Protein AF-A0A072PSB8-F1 (afdb_monomer_lite)

Radius of gyration: 16.59 Å; chains: 1; bounding box: 54×36×39 Å

Organism: NCBI:txid1182545

Secondary structure (DSSP, 8-state):
--EEEE---BTTB----SSS-GGGSEEEPPHHHHHT-HHHHHHHHHHHHHHHHTT-SS-EEEEEEESSSSTTPPEEEEEEESS-----S-STT-TT---HHHHHHHTTT--HHHHHHHHHHT---HHHHHH------------EEEEEE--------

pLDDT: mean 78.02, std 17.97, range [32.09, 93.81]

Sequence (157 aa):
MPIVVRFNHEDRITPYNGVVAVTANSRLLSSEEISKEPNYAWISEQCEGIARLLQVTAPIRVDVRRFKDSSGSRFAAFDINMKPNMTGPGRPDRQNQASLTAMAATGLGWDYPILLTKILDSAKTLKEQRDKRVVRWTNRASIVFCWNQARHKAEQG

Foldseek 3Di:
DKEKEFEDDDPLHNDDPVPDAPLVGMAIDDPVNCVVAVLSVVVVVVLQVVCLVVVQLAEKEFEWEFPDQDGNGHIDGDDIGSPFDLQADDDPPRHRNGGLQQRSVVVVVDHSVRSVVVRVVSDDDPVVVVPDDVDPGDDDDYDYYYYYYHYDDPPDD

Structure (mmCIF, N/CA/C/O backbone):
data_AF-A0A072PSB8-F1
#
_entry.id   AF-A0A072PSB8-F1
#
loop_
_atom_site.group_PDB
_atom_site.id
_atom_site.type_symbol
_atom_site.label_atom_id
_atom_site.label_alt_id
_atom_site.label_comp_id
_atom_site.label_asym_id
_atom_site.label_entity_id
_atom_site.label_seq_id
_atom_site.pdbx_PDB_ins_code
_atom_site.Cartn_x
_atom_site.Cartn_y
_atom_site.Cartn_z
_atom_site.occupancy
_atom_site.B_iso_or_equiv
_atom_site.auth_seq_id
_atom_site.auth_comp_id
_atom_site.auth_asym_id
_atom_site.auth_atom_id
_atom_site.pdbx_PDB_model_num
ATOM 1 N N . MET A 1 1 ? 2.205 -3.215 8.391 1.00 78.69 1 MET A N 1
ATOM 2 C CA . MET A 1 1 ? 1.850 -2.773 7.021 1.00 78.69 1 MET A CA 1
ATOM 3 C C . MET A 1 1 ? 3.086 -2.379 6.228 1.00 78.69 1 MET A C 1
ATOM 5 O O . MET A 1 1 ? 3.949 -1.741 6.818 1.00 78.69 1 MET A O 1
ATOM 9 N N . PRO A 1 2 ? 3.183 -2.701 4.924 1.00 87.25 2 PRO A N 1
ATOM 10 C CA . PRO A 1 2 ? 4.244 -2.176 4.067 1.00 87.25 2 PRO A CA 1
ATOM 11 C C . PRO A 1 2 ? 4.114 -0.659 3.907 1.00 87.25 2 PRO A C 1
ATOM 13 O O . PRO A 1 2 ? 3.002 -0.152 3.717 1.00 87.25 2 PRO A O 1
ATOM 16 N N . ILE A 1 3 ? 5.247 0.043 3.955 1.00 89.19 3 ILE A N 1
ATOM 17 C CA . ILE A 1 3 ? 5.331 1.478 3.681 1.00 89.19 3 ILE A CA 1
ATOM 18 C C . ILE A 1 3 ? 6.149 1.686 2.421 1.00 89.19 3 ILE A C 1
ATOM 20 O O . ILE A 1 3 ? 7.266 1.188 2.308 1.00 89.19 3 ILE A O 1
ATOM 24 N N . VAL A 1 4 ? 5.618 2.482 1.505 1.00 90.44 4 VAL A N 1
ATOM 25 C CA . VAL A 1 4 ? 6.377 2.958 0.352 1.00 90.44 4 VAL A CA 1
ATOM 26 C C . VAL A 1 4 ? 6.595 4.458 0.501 1.00 90.44 4 VAL A C 1
ATOM 28 O O . VAL A 1 4 ? 5.685 5.195 0.890 1.00 90.44 4 VAL A O 1
ATOM 31 N N . VAL A 1 5 ? 7.826 4.890 0.236 1.00 88.94 5 VAL A N 1
ATOM 32 C CA . VAL A 1 5 ? 8.251 6.283 0.326 1.00 88.94 5 VAL A CA 1
ATOM 33 C C . VAL A 1 5 ? 8.402 6.895 -1.060 1.00 88.94 5 VAL A C 1
ATOM 35 O O . VAL A 1 5 ? 8.932 6.246 -1.964 1.00 88.94 5 VAL A O 1
ATOM 38 N N . ARG A 1 6 ? 7.971 8.152 -1.221 1.00 85.25 6 ARG A N 1
ATOM 39 C CA . ARG A 1 6 ? 8.327 8.980 -2.391 1.00 85.25 6 ARG A CA 1
ATOM 40 C C . ARG A 1 6 ? 9.535 9.830 -2.137 1.00 85.25 6 ARG A C 1
ATOM 42 O O . ARG A 1 6 ? 9.747 10.285 -1.022 1.00 85.25 6 ARG A O 1
ATOM 49 N N . PHE A 1 7 ? 10.254 10.096 -3.210 1.00 79.31 7 PHE A N 1
ATOM 50 C CA . PHE A 1 7 ? 11.363 11.030 -3.244 1.00 79.31 7 PHE A CA 1
ATOM 51 C C . PHE A 1 7 ? 11.321 11.831 -4.554 1.00 79.31 7 PHE A C 1
ATOM 53 O O . PHE A 1 7 ? 10.438 11.616 -5.385 1.00 79.31 7 PHE A O 1
ATOM 60 N N . ASN A 1 8 ? 12.239 12.787 -4.723 1.00 73.44 8 ASN A N 1
ATOM 61 C CA . ASN A 1 8 ? 12.315 13.671 -5.897 1.00 73.44 8 ASN A CA 1
ATOM 62 C C . ASN A 1 8 ? 11.036 14.501 -6.126 1.00 73.44 8 ASN A C 1
ATOM 64 O O . ASN A 1 8 ? 10.457 14.519 -7.209 1.00 73.44 8 ASN A O 1
ATOM 68 N N . HIS A 1 9 ? 10.574 15.174 -5.071 1.00 66.38 9 HIS A N 1
ATOM 69 C CA . HIS A 1 9 ? 9.483 16.142 -5.164 1.00 66.38 9 HIS A CA 1
ATOM 70 C C . HIS A 1 9 ? 9.995 17.490 -5.684 1.00 66.38 9 HIS A C 1
ATOM 72 O O . HIS A 1 9 ? 10.994 17.997 -5.175 1.00 66.38 9 HIS A O 1
ATOM 78 N N . GLU A 1 10 ? 9.248 18.109 -6.593 1.00 64.69 10 GLU A N 1
ATOM 79 C CA . GLU A 1 10 ? 9.469 19.481 -7.062 1.00 64.69 10 GLU A CA 1
ATOM 80 C C . GLU A 1 10 ? 8.443 20.390 -6.377 1.00 64.69 10 GLU A C 1
ATOM 82 O O . GLU A 1 10 ? 7.250 20.093 -6.356 1.00 64.69 10 GLU A O 1
ATOM 87 N N . ASP A 1 11 ? 8.904 21.440 -5.694 1.00 64.12 11 ASP A N 1
ATOM 88 C CA . ASP A 1 11 ? 8.048 22.377 -4.948 1.00 64.12 11 ASP A CA 1
ATOM 89 C C . ASP A 1 11 ? 7.039 21.730 -3.986 1.00 64.12 11 ASP A C 1
ATOM 91 O O . ASP A 1 11 ? 5.951 22.249 -3.737 1.00 64.12 11 ASP A O 1
ATOM 95 N N . ARG A 1 12 ? 7.429 20.608 -3.358 1.00 57.50 12 ARG A N 1
ATOM 96 C CA . ARG A 1 12 ? 6.598 19.808 -2.427 1.00 57.50 12 ARG A CA 1
ATOM 97 C C . ARG A 1 12 ? 5.457 19.039 -3.098 1.00 57.50 12 ARG A C 1
ATOM 99 O O . ARG A 1 12 ? 4.670 18.416 -2.375 1.00 57.50 12 ARG A O 1
ATOM 106 N N . ILE A 1 13 ? 5.406 19.043 -4.426 1.00 60.47 13 ILE A N 1
ATOM 107 C CA . ILE A 1 13 ? 4.481 18.290 -5.266 1.00 60.47 13 ILE A CA 1
ATOM 108 C C . ILE A 1 13 ? 5.274 17.144 -5.894 1.00 60.47 13 ILE A C 1
ATOM 110 O O . ILE A 1 13 ? 6.446 17.282 -6.231 1.00 60.47 13 ILE A O 1
ATOM 114 N N . THR A 1 14 ? 4.670 15.959 -6.002 1.00 58.59 14 THR A N 1
ATOM 115 C CA . THR A 1 14 ? 5.309 14.935 -6.838 1.00 58.59 14 THR A CA 1
ATOM 116 C C . THR A 1 14 ? 4.890 15.195 -8.274 1.00 58.59 14 THR A C 1
ATOM 118 O O . THR A 1 14 ? 3.680 15.149 -8.513 1.00 58.59 14 THR A O 1
ATOM 121 N N . PRO A 1 15 ? 5.814 15.452 -9.214 1.00 54.28 15 PRO A N 1
ATOM 122 C CA . PRO A 1 15 ? 5.436 15.651 -10.603 1.00 54.28 15 PRO A CA 1
ATOM 123 C C . PRO A 1 15 ? 4.701 14.399 -11.100 1.00 54.28 15 PRO A C 1
ATOM 125 O O . PRO A 1 15 ? 5.239 13.290 -11.109 1.00 54.28 15 PRO A O 1
ATOM 128 N N . TYR A 1 16 ? 3.422 14.561 -11.438 1.00 51.31 16 TYR A N 1
ATOM 129 C CA . TYR A 1 16 ? 2.627 13.547 -12.120 1.00 51.31 16 TYR A CA 1
ATOM 130 C C . TYR A 1 16 ? 2.461 14.011 -13.559 1.00 51.31 16 TYR A C 1
ATOM 132 O O . TYR A 1 16 ? 1.551 14.770 -13.868 1.00 51.31 16 TYR A O 1
ATOM 140 N N . ASN A 1 17 ? 3.376 13.598 -14.432 1.00 55.44 17 ASN A N 1
ATOM 141 C CA . ASN A 1 17 ? 3.285 13.900 -15.860 1.00 55.44 17 ASN A CA 1
ATOM 142 C C . ASN A 1 17 ? 2.868 12.681 -16.698 1.00 55.44 17 ASN A C 1
ATOM 144 O O . ASN A 1 17 ? 2.785 12.787 -17.912 1.00 55.44 17 ASN A O 1
ATOM 148 N N . GLY A 1 18 ? 2.613 11.519 -16.079 1.00 54.19 18 GLY A N 1
ATOM 149 C CA . GLY A 1 18 ? 2.285 10.274 -16.790 1.00 54.19 18 GLY A CA 1
ATOM 150 C C . GLY A 1 18 ? 3.434 9.696 -17.633 1.00 54.19 18 GLY A C 1
ATOM 151 O O . GLY A 1 18 ? 3.287 8.606 -18.176 1.00 54.19 18 GLY A O 1
ATOM 152 N N . VAL A 1 19 ? 4.572 10.396 -17.711 1.00 56.47 19 VAL A N 1
ATOM 153 C CA . VAL A 1 19 ? 5.757 10.025 -18.497 1.00 56.47 19 VAL A CA 1
ATOM 154 C C . VAL A 1 19 ? 6.789 9.318 -17.619 1.00 56.47 19 VAL A C 1
ATOM 156 O O . VAL A 1 19 ? 7.395 8.335 -18.039 1.00 56.47 19 VAL A O 1
ATOM 159 N N . VAL A 1 20 ? 6.969 9.773 -16.376 1.00 62.59 20 VAL A N 1
ATOM 160 C CA . VAL A 1 20 ? 7.920 9.162 -15.440 1.00 62.59 20 VAL A CA 1
ATOM 161 C C . VAL A 1 20 ? 7.260 7.993 -14.713 1.00 62.59 20 VAL A C 1
ATOM 163 O O . VAL A 1 20 ? 6.250 8.157 -14.023 1.00 62.59 20 VAL A O 1
ATOM 166 N N . ALA A 1 21 ? 7.850 6.803 -14.855 1.00 70.12 21 ALA A N 1
ATOM 167 C CA . ALA A 1 21 ? 7.402 5.606 -14.158 1.00 70.12 21 ALA A CA 1
ATOM 168 C C . ALA A 1 21 ? 7.398 5.842 -12.644 1.00 70.12 21 ALA A C 1
ATOM 170 O O . ALA A 1 21 ? 8.346 6.384 -12.078 1.00 70.12 21 ALA A O 1
ATOM 171 N N . VAL A 1 22 ? 6.340 5.401 -11.967 1.00 74.00 22 VAL A N 1
ATOM 172 C CA . VAL A 1 22 ? 6.198 5.639 -10.526 1.00 74.00 22 VAL A CA 1
ATOM 173 C C . VAL A 1 22 ? 7.308 4.948 -9.720 1.00 74.00 22 VAL A C 1
ATOM 175 O O . VAL A 1 22 ? 7.714 5.419 -8.660 1.00 74.00 22 VAL A O 1
ATOM 178 N N . THR A 1 23 ? 7.863 3.873 -10.271 1.00 75.81 23 THR A N 1
ATOM 179 C CA . THR A 1 23 ? 9.041 3.169 -9.760 1.00 75.81 23 THR A CA 1
ATOM 180 C C . THR A 1 23 ? 10.312 4.019 -9.734 1.00 75.81 23 THR A C 1
ATOM 182 O O . THR A 1 23 ? 11.200 3.732 -8.942 1.00 75.81 23 THR A O 1
ATOM 185 N N . ALA A 1 24 ? 10.401 5.087 -10.531 1.00 81.56 24 ALA A N 1
ATOM 186 C CA . ALA A 1 24 ? 11.572 5.963 -10.576 1.00 81.56 24 ALA A CA 1
ATOM 187 C C . ALA A 1 24 ? 11.624 6.982 -9.424 1.00 81.56 24 ALA A C 1
ATOM 189 O O . ALA A 1 24 ? 12.674 7.567 -9.169 1.00 81.56 24 ALA A O 1
ATOM 190 N N . ASN A 1 25 ? 10.507 7.218 -8.728 1.00 81.94 25 ASN A N 1
ATOM 191 C CA . ASN A 1 25 ? 10.424 8.183 -7.623 1.00 81.94 25 ASN A CA 1
ATOM 192 C C . ASN A 1 25 ? 9.797 7.603 -6.355 1.00 81.94 25 ASN A C 1
ATOM 194 O O . ASN A 1 25 ? 9.281 8.341 -5.511 1.00 81.94 25 ASN A O 1
ATOM 198 N N . SER A 1 26 ? 9.798 6.276 -6.252 1.00 86.88 26 SER A N 1
ATOM 199 C CA . SER A 1 26 ? 9.180 5.555 -5.153 1.00 86.88 26 SER A CA 1
ATOM 200 C C . SER A 1 26 ? 9.960 4.293 -4.820 1.00 86.88 26 SER A C 1
ATOM 202 O O . SER A 1 26 ? 10.461 3.621 -5.718 1.00 86.88 26 SER A O 1
ATOM 204 N N . ARG A 1 27 ? 10.033 3.943 -3.535 1.00 89.81 27 ARG A N 1
ATOM 205 C CA . ARG A 1 27 ? 10.608 2.667 -3.091 1.00 89.81 27 ARG A CA 1
ATOM 206 C C . ARG A 1 27 ? 9.932 2.153 -1.832 1.00 89.81 27 ARG A C 1
ATOM 208 O O . ARG A 1 27 ? 9.507 2.937 -0.983 1.00 89.81 27 ARG A O 1
ATOM 215 N N . LEU A 1 28 ? 9.862 0.836 -1.699 1.00 90.94 28 LEU A N 1
ATOM 216 C CA . LEU A 1 28 ? 9.469 0.194 -0.452 1.00 90.94 28 LEU A CA 1
ATOM 217 C C . LEU A 1 28 ? 10.518 0.499 0.634 1.00 90.94 28 LEU A C 1
ATOM 219 O O . LEU A 1 28 ? 11.720 0.462 0.359 1.00 90.94 28 LEU A O 1
ATOM 223 N N . LEU A 1 29 ? 10.069 0.812 1.851 1.00 90.06 29 LEU A N 1
ATOM 224 C CA . LEU A 1 29 ? 10.949 0.875 3.018 1.00 90.06 29 LEU A CA 1
ATOM 225 C C . LEU A 1 29 ? 11.309 -0.537 3.482 1.00 90.06 29 LEU A C 1
ATOM 227 O O . LEU A 1 29 ? 10.436 -1.400 3.587 1.00 90.06 29 LEU A O 1
ATOM 231 N N . SER A 1 30 ? 12.583 -0.759 3.798 1.00 90.44 30 SER A N 1
ATOM 232 C CA . SER A 1 30 ? 13.029 -2.026 4.374 1.00 90.44 30 SER A CA 1
ATOM 233 C C . SER A 1 30 ? 12.591 -2.164 5.837 1.00 90.44 30 SER A C 1
ATOM 235 O O . SER A 1 30 ? 12.344 -1.175 6.533 1.00 90.44 30 SER A O 1
ATOM 237 N N . SER A 1 31 ? 12.540 -3.399 6.340 1.00 88.81 31 SER A N 1
ATOM 238 C CA . SER A 1 31 ? 12.245 -3.665 7.755 1.00 88.81 31 SER A CA 1
ATOM 239 C C . SER A 1 31 ? 13.232 -2.972 8.701 1.00 88.81 31 SER A C 1
ATOM 241 O O . SER A 1 31 ? 12.832 -2.517 9.768 1.00 88.81 31 SER A O 1
ATOM 243 N N . GLU A 1 32 ? 14.498 -2.842 8.294 1.00 90.88 32 GLU A N 1
ATOM 244 C CA . GLU A 1 32 ? 15.536 -2.151 9.065 1.00 90.88 32 GLU A CA 1
ATOM 245 C C . GLU A 1 32 ? 15.293 -0.632 9.129 1.00 90.88 32 GLU A C 1
ATOM 247 O O . GLU A 1 32 ? 15.477 -0.003 10.171 1.00 90.88 32 GLU A O 1
ATOM 252 N N . GLU A 1 33 ? 14.842 -0.021 8.030 1.00 89.31 33 GLU A N 1
ATOM 253 C CA . GLU A 1 33 ? 14.469 1.399 8.017 1.00 89.31 33 GLU A CA 1
ATOM 254 C C . GLU A 1 33 ? 13.236 1.664 8.882 1.00 89.31 33 GLU A C 1
ATOM 256 O O . GLU A 1 33 ? 13.185 2.662 9.602 1.00 89.31 33 GLU A O 1
ATOM 261 N N . ILE A 1 34 ? 12.259 0.754 8.842 1.00 88.50 34 ILE A N 1
ATOM 262 C CA . ILE A 1 34 ? 11.058 0.832 9.676 1.00 88.50 34 ILE A CA 1
ATOM 263 C C . ILE A 1 34 ? 11.430 0.703 11.159 1.00 88.50 34 ILE A C 1
ATOM 265 O O . ILE A 1 34 ? 10.927 1.476 11.971 1.00 88.50 34 ILE A O 1
ATOM 269 N N . SER A 1 35 ? 12.337 -0.211 11.528 1.00 88.88 35 SER A N 1
ATOM 270 C CA . SER A 1 35 ? 12.726 -0.415 12.931 1.00 88.88 35 SER A CA 1
ATOM 271 C C . SER A 1 35 ? 13.516 0.752 13.527 1.00 88.88 35 SER A C 1
ATOM 273 O O . SER A 1 35 ? 13.502 0.943 14.740 1.00 88.88 35 SER A O 1
ATOM 275 N N . LYS A 1 36 ? 14.207 1.539 12.694 1.00 88.25 36 LYS A N 1
ATOM 276 C CA . LYS A 1 36 ? 15.007 2.697 13.133 1.00 88.25 36 LYS A CA 1
ATOM 277 C C . LYS A 1 36 ? 14.171 3.935 13.470 1.00 88.25 36 LYS A C 1
ATOM 279 O O . LYS A 1 36 ? 14.684 4.853 14.103 1.00 88.25 36 LYS A O 1
ATOM 284 N N . GLU A 1 37 ? 12.906 3.989 13.058 1.00 86.12 37 GLU A N 1
ATOM 285 C CA . GLU A 1 37 ? 12.038 5.154 13.245 1.00 86.12 37 GLU A CA 1
ATOM 286 C C . GLU A 1 37 ? 10.664 4.722 13.791 1.00 86.12 37 GLU A C 1
ATOM 288 O O . GLU A 1 37 ? 9.803 4.263 13.033 1.00 86.12 37 GLU A O 1
ATOM 293 N N . PRO A 1 38 ? 10.411 4.915 15.101 1.00 88.25 38 PRO A N 1
ATOM 294 C CA . PRO A 1 38 ? 9.161 4.506 15.745 1.00 88.25 38 PRO A CA 1
ATOM 295 C C . PRO A 1 38 ? 7.902 5.093 15.096 1.00 88.25 38 PRO A C 1
ATOM 297 O O . PRO A 1 38 ? 6.839 4.469 15.114 1.00 88.25 38 PRO A O 1
ATOM 300 N N . ASN A 1 39 ? 8.002 6.275 14.475 1.00 90.44 39 ASN A N 1
ATOM 301 C CA . ASN A 1 39 ? 6.854 6.894 13.821 1.00 90.44 39 ASN A CA 1
ATOM 302 C C . ASN A 1 39 ? 6.365 6.110 12.588 1.00 90.44 39 ASN A C 1
ATOM 304 O O . ASN A 1 39 ? 5.197 6.262 12.227 1.00 90.44 39 ASN A O 1
ATOM 308 N N . TYR A 1 40 ? 7.200 5.271 11.954 1.00 89.88 40 TYR A N 1
ATOM 309 C CA . TYR A 1 40 ? 6.774 4.405 10.844 1.00 89.88 40 TYR A CA 1
ATOM 310 C C . TYR A 1 40 ? 5.874 3.260 11.305 1.00 89.88 40 TYR A C 1
ATOM 312 O O . TYR A 1 40 ? 4.841 2.993 10.683 1.00 89.88 40 TYR A O 1
ATOM 320 N N . ALA A 1 41 ? 6.232 2.608 12.412 1.00 87.38 41 ALA A N 1
ATOM 321 C CA . ALA A 1 41 ? 5.375 1.601 13.026 1.00 87.38 41 ALA A CA 1
ATOM 322 C C . ALA A 1 41 ? 4.049 2.236 13.471 1.00 87.38 41 ALA A C 1
ATOM 324 O O . ALA A 1 41 ? 2.978 1.779 13.075 1.00 87.38 41 ALA A O 1
ATOM 325 N N . TRP A 1 42 ? 4.126 3.376 14.168 1.00 90.94 42 TRP A N 1
ATOM 326 C CA . TRP A 1 42 ? 2.943 4.091 14.643 1.00 90.94 42 TRP A CA 1
ATOM 327 C C . TRP A 1 42 ? 1.980 4.471 13.509 1.00 90.94 42 TRP A C 1
ATOM 329 O O . TRP A 1 42 ? 0.787 4.182 13.589 1.00 90.94 42 TRP A O 1
ATOM 339 N N . ILE A 1 43 ? 2.466 5.089 12.424 1.00 91.44 43 ILE A N 1
ATOM 340 C CA . ILE A 1 43 ? 1.585 5.493 11.317 1.00 91.44 43 ILE A CA 1
ATOM 341 C C . ILE A 1 43 ? 1.023 4.290 10.554 1.00 91.44 43 ILE A C 1
ATOM 343 O O . ILE A 1 43 ? -0.112 4.351 10.086 1.00 91.44 43 ILE A O 1
ATOM 347 N N . SER A 1 44 ? 1.764 3.179 10.482 1.00 89.94 44 SER A N 1
ATOM 348 C CA . SER A 1 44 ? 1.256 1.925 9.915 1.00 89.94 44 SER A CA 1
ATOM 349 C C . SER A 1 44 ? 0.033 1.423 10.679 1.00 89.94 44 SER A C 1
ATOM 351 O O . SER A 1 44 ? -0.972 1.082 10.059 1.00 89.94 44 SER A O 1
ATOM 353 N N . GLU A 1 45 ? 0.080 1.440 12.012 1.00 90.31 45 GLU A N 1
ATOM 354 C CA . GLU A 1 45 ? -1.056 1.064 12.862 1.00 90.31 45 GLU A CA 1
ATOM 355 C C . GLU A 1 45 ? -2.246 2.019 12.693 1.00 90.31 45 GLU A C 1
ATOM 357 O O . GLU A 1 45 ? -3.397 1.577 12.645 1.00 90.31 45 GLU A O 1
ATOM 362 N N .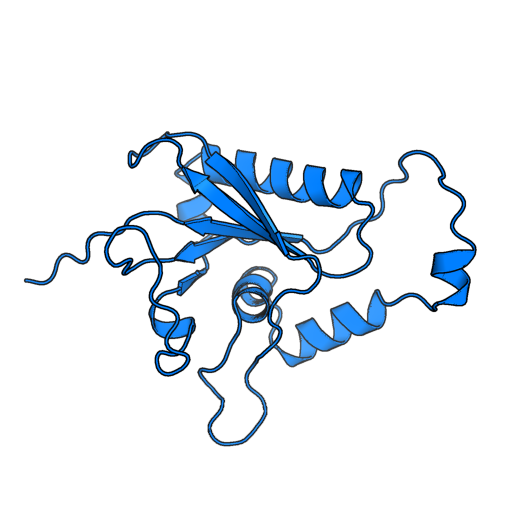 GLN A 1 46 ? -1.992 3.327 12.546 1.00 92.31 46 GLN A N 1
ATOM 363 C CA . GLN A 1 46 ? -3.053 4.302 12.262 1.00 92.31 46 GLN A CA 1
ATOM 364 C C . GLN A 1 46 ? -3.696 4.062 10.889 1.00 92.31 46 GLN A C 1
ATOM 366 O O . GLN A 1 46 ? -4.919 4.122 10.766 1.00 92.31 46 GLN A O 1
ATOM 371 N N . CYS A 1 47 ? -2.897 3.743 9.866 1.00 91.06 47 CYS A N 1
ATOM 372 C CA . CYS A 1 47 ? -3.371 3.365 8.534 1.00 91.06 47 CYS A CA 1
ATOM 373 C C . CYS A 1 47 ? -4.308 2.138 8.605 1.00 91.06 47 CYS A C 1
ATOM 375 O O . CYS A 1 47 ? -5.378 2.135 7.992 1.00 91.06 47 CYS A O 1
ATOM 377 N N . GLU A 1 48 ? -3.978 1.122 9.408 1.00 89.31 48 GLU A N 1
ATOM 378 C CA . GLU A 1 48 ? -4.899 0.006 9.667 1.00 89.31 48 GLU A CA 1
ATOM 379 C C . GLU A 1 48 ? -6.166 0.442 10.417 1.00 89.31 48 GLU A C 1
ATOM 381 O O . GLU A 1 48 ? -7.265 -0.027 10.114 1.00 89.31 48 GLU A O 1
ATOM 386 N N . GLY A 1 49 ? -6.030 1.354 11.384 1.00 90.75 49 GLY A N 1
ATOM 387 C CA . GLY A 1 49 ? -7.152 1.953 12.104 1.00 90.75 49 GLY A CA 1
ATOM 388 C C . GLY A 1 49 ? -8.142 2.645 11.168 1.00 90.75 49 GLY A C 1
ATOM 389 O O . GLY A 1 49 ? -9.346 2.420 11.284 1.00 90.75 49 GLY A O 1
ATOM 390 N N . ILE A 1 50 ? -7.639 3.404 10.190 1.00 91.44 50 ILE A N 1
ATOM 391 C CA . ILE A 1 50 ? -8.440 4.040 9.135 1.00 91.44 50 ILE A CA 1
ATOM 392 C C . ILE A 1 50 ? -9.223 2.990 8.344 1.00 91.44 50 ILE A C 1
ATOM 394 O O . ILE A 1 50 ? -10.426 3.140 8.144 1.00 91.44 50 ILE A O 1
ATOM 398 N N . ALA A 1 51 ? -8.584 1.898 7.927 1.00 87.38 51 ALA A N 1
ATOM 399 C CA . ALA A 1 51 ? -9.269 0.849 7.176 1.00 87.38 51 ALA A CA 1
ATOM 400 C C . ALA A 1 51 ? -10.349 0.128 7.990 1.00 87.38 51 ALA A C 1
ATOM 402 O O . ALA A 1 51 ? -11.414 -0.177 7.449 1.00 87.38 51 ALA A O 1
ATOM 403 N N . ARG A 1 52 ? -10.103 -0.100 9.290 1.00 86.12 52 ARG A N 1
ATOM 404 C CA . ARG A 1 52 ? -11.109 -0.636 10.220 1.00 86.12 52 ARG A CA 1
ATOM 405 C C . ARG A 1 52 ? -12.291 0.321 10.369 1.00 86.12 52 ARG A C 1
ATOM 407 O O . ARG A 1 52 ? -13.433 -0.124 10.285 1.00 86.12 52 ARG A O 1
ATOM 414 N N . LEU A 1 53 ? -12.020 1.617 10.539 1.00 89.44 53 LEU A N 1
ATOM 415 C CA . LEU A 1 53 ? -13.039 2.666 10.654 1.00 89.44 53 LEU A CA 1
ATOM 416 C C . LEU A 1 53 ? -13.899 2.768 9.387 1.00 89.44 53 LEU A C 1
ATOM 418 O O . LEU A 1 53 ? -15.119 2.849 9.478 1.00 89.44 53 LEU A O 1
ATOM 422 N N . LEU A 1 54 ? -13.270 2.716 8.213 1.00 86.88 54 LEU A N 1
ATOM 423 C CA . LEU A 1 54 ? -13.944 2.786 6.914 1.00 86.88 54 LEU A CA 1
ATOM 424 C C . LEU A 1 54 ? -14.555 1.449 6.464 1.00 86.88 54 LEU A C 1
ATOM 426 O O . LEU A 1 54 ? -15.197 1.393 5.417 1.00 86.88 54 LEU A O 1
ATOM 430 N N . GLN A 1 55 ? -14.349 0.372 7.230 1.00 81.88 55 GLN A N 1
ATOM 431 C CA . GLN A 1 55 ? -14.851 -0.977 6.947 1.00 81.88 55 GLN A CA 1
ATOM 432 C C . GLN A 1 55 ? -14.538 -1.460 5.520 1.00 81.88 55 GLN A C 1
ATOM 434 O O . GLN A 1 55 ? -15.347 -2.139 4.873 1.00 81.88 55 GLN A O 1
ATOM 439 N N . VAL A 1 56 ? -13.355 -1.098 5.017 1.00 83.50 56 VAL A N 1
ATOM 440 C CA . VAL A 1 56 ? -12.978 -1.349 3.624 1.00 83.50 56 VAL A CA 1
ATOM 441 C C . VAL A 1 56 ? -12.865 -2.845 3.362 1.00 83.50 56 VAL A C 1
ATOM 443 O O . VAL A 1 56 ? -12.346 -3.601 4.179 1.00 83.50 56 VAL A O 1
ATOM 446 N N . THR A 1 57 ? -13.344 -3.293 2.208 1.00 80.12 57 THR A N 1
ATOM 447 C CA . THR A 1 57 ? -13.264 -4.707 1.791 1.00 80.12 57 THR A CA 1
ATOM 448 C C . THR A 1 57 ? -12.294 -4.965 0.661 1.00 80.12 57 THR A C 1
ATOM 450 O O . THR A 1 57 ? -12.201 -6.085 0.185 1.00 80.12 57 THR A O 1
ATOM 453 N N . ALA A 1 58 ? -11.635 -3.922 0.186 1.00 84.56 58 ALA A N 1
ATOM 454 C CA . ALA A 1 58 ? -10.660 -3.986 -0.881 1.00 84.56 58 ALA A CA 1
ATOM 455 C C . ALA A 1 58 ? -9.473 -3.100 -0.497 1.00 84.56 58 ALA A C 1
ATOM 457 O O . ALA A 1 58 ? -9.616 -2.260 0.404 1.00 84.56 58 ALA A O 1
ATOM 458 N N . PRO A 1 59 ? -8.317 -3.264 -1.157 1.00 88.50 59 PRO A N 1
ATOM 459 C CA . PRO A 1 59 ? -7.173 -2.429 -0.866 1.00 88.50 59 PRO A CA 1
ATOM 460 C C . PRO A 1 59 ? -7.447 -0.945 -1.070 1.00 88.50 59 PRO A C 1
ATOM 462 O O . PRO A 1 59 ? -7.968 -0.526 -2.103 1.00 88.50 59 PRO A O 1
ATOM 465 N N . ILE A 1 60 ? -7.023 -0.156 -0.089 1.00 90.19 60 ILE A N 1
ATOM 466 C CA . ILE A 1 60 ? -7.004 1.304 -0.149 1.00 90.19 60 ILE A CA 1
ATOM 467 C C . ILE A 1 60 ? -5.568 1.802 -0.022 1.00 90.19 60 ILE A C 1
ATOM 469 O O . ILE A 1 60 ? -4.705 1.111 0.529 1.00 90.19 60 ILE A O 1
ATOM 473 N N . ARG A 1 61 ? -5.315 3.016 -0.510 1.00 92.31 61 ARG A N 1
ATOM 474 C CA . ARG A 1 61 ? -4.054 3.724 -0.266 1.00 92.31 61 ARG A CA 1
ATOM 475 C C . ARG A 1 61 ? -4.310 4.875 0.696 1.00 92.31 61 ARG A C 1
ATOM 477 O O . ARG A 1 61 ? -5.183 5.700 0.437 1.00 92.31 61 ARG A O 1
ATOM 484 N N . VAL A 1 62 ? -3.550 4.918 1.784 1.00 92.19 62 VAL A N 1
ATOM 485 C CA . VAL A 1 62 ? -3.568 6.023 2.746 1.00 92.19 62 VAL A CA 1
ATOM 486 C C . VAL A 1 62 ? -2.293 6.824 2.556 1.00 92.19 62 VAL A C 1
ATOM 488 O O . VAL A 1 62 ? -1.205 6.323 2.840 1.00 92.19 62 VAL A O 1
ATOM 491 N N . ASP A 1 63 ? -2.435 8.055 2.082 1.00 90.88 63 ASP A N 1
ATOM 492 C CA . ASP A 1 63 ? -1.314 8.962 1.898 1.00 90.88 63 ASP A CA 1
ATOM 493 C C . ASP A 1 63 ? -1.073 9.745 3.186 1.00 90.88 63 ASP A C 1
ATOM 495 O O . ASP A 1 63 ? -1.957 10.418 3.729 1.00 90.88 63 ASP A O 1
ATOM 499 N N . VAL A 1 64 ? 0.156 9.630 3.683 1.00 91.12 64 VAL A N 1
ATOM 500 C CA . VAL A 1 64 ? 0.624 10.252 4.912 1.00 91.12 64 VAL A CA 1
ATOM 501 C C . VAL A 1 64 ? 1.816 11.156 4.635 1.00 91.12 64 VAL A C 1
ATOM 503 O O . VAL A 1 64 ? 2.607 10.944 3.711 1.00 91.12 64 VAL A O 1
ATOM 506 N N . ARG A 1 65 ? 1.954 12.187 5.460 1.00 87.94 65 ARG A N 1
ATOM 507 C CA . ARG A 1 65 ? 3.044 13.155 5.375 1.00 87.94 65 ARG A CA 1
ATOM 508 C C . ARG A 1 65 ? 3.554 13.492 6.762 1.00 87.94 65 ARG A C 1
ATOM 510 O O . ARG A 1 65 ? 2.758 13.607 7.691 1.00 87.94 65 ARG A O 1
ATOM 517 N N . ARG A 1 66 ? 4.866 13.683 6.912 1.00 88.56 66 ARG A N 1
ATOM 518 C CA . ARG A 1 66 ? 5.411 14.230 8.162 1.00 88.56 66 ARG A CA 1
ATOM 519 C C . ARG A 1 66 ? 4.931 15.663 8.373 1.00 88.56 66 ARG A C 1
ATOM 521 O O . ARG A 1 66 ? 4.862 16.439 7.421 1.00 88.56 66 ARG A O 1
ATOM 528 N N . PHE A 1 67 ? 4.669 16.028 9.625 1.00 84.88 67 PHE A N 1
ATOM 529 C CA . PHE A 1 67 ? 4.390 17.418 9.993 1.00 84.88 67 PHE A CA 1
ATOM 530 C C . PHE A 1 67 ? 5.598 18.324 9.748 1.00 84.88 67 PHE A C 1
ATOM 532 O O . PHE A 1 67 ? 5.447 19.467 9.321 1.00 84.88 67 PHE A O 1
ATOM 539 N N . LYS A 1 68 ? 6.799 17.813 10.028 1.00 85.75 68 LYS A N 1
ATOM 540 C CA . LYS A 1 68 ? 8.070 18.498 9.804 1.00 85.75 68 LYS A CA 1
ATOM 541 C C . LYS A 1 68 ? 9.022 17.588 9.051 1.00 85.75 68 LYS A C 1
ATOM 543 O O . LYS A 1 68 ? 9.010 16.371 9.211 1.00 85.75 68 LYS A O 1
ATOM 548 N N . ASP A 1 69 ? 9.876 18.210 8.259 1.00 76.19 69 ASP A N 1
ATOM 549 C CA . ASP A 1 69 ? 10.918 17.528 7.510 1.00 76.19 69 ASP A CA 1
ATOM 550 C C . ASP A 1 69 ? 12.142 17.241 8.383 1.00 76.19 69 ASP A C 1
ATOM 552 O O . ASP A 1 69 ? 13.219 17.800 8.206 1.00 76.19 69 ASP A O 1
ATOM 556 N N . SER A 1 70 ? 11.928 16.443 9.420 1.00 80.50 70 SER A N 1
ATOM 557 C CA . SER A 1 70 ? 12.964 16.036 10.354 1.00 80.50 70 SER A CA 1
ATOM 558 C C . SER A 1 70 ? 12.699 14.609 10.809 1.00 80.50 70 SER A C 1
ATOM 560 O O . SER A 1 70 ? 11.542 14.195 10.960 1.00 80.50 70 SER A O 1
ATOM 562 N N . SER A 1 71 ? 13.777 13.871 11.073 1.00 79.44 71 SER A N 1
ATOM 563 C CA . SER A 1 71 ? 13.690 12.585 11.769 1.00 79.44 71 SER A CA 1
ATOM 564 C C . SER A 1 71 ? 12.916 12.748 13.083 1.00 79.44 71 SER A C 1
ATOM 566 O O . SER A 1 71 ? 12.954 13.814 13.707 1.00 79.44 71 SER A O 1
ATOM 568 N N . GLY A 1 72 ? 12.135 11.739 13.462 1.00 83.88 72 GLY A N 1
ATOM 569 C CA . GLY A 1 72 ? 11.294 11.772 14.657 1.00 83.88 72 GLY A CA 1
ATOM 570 C C . GLY A 1 72 ? 10.017 1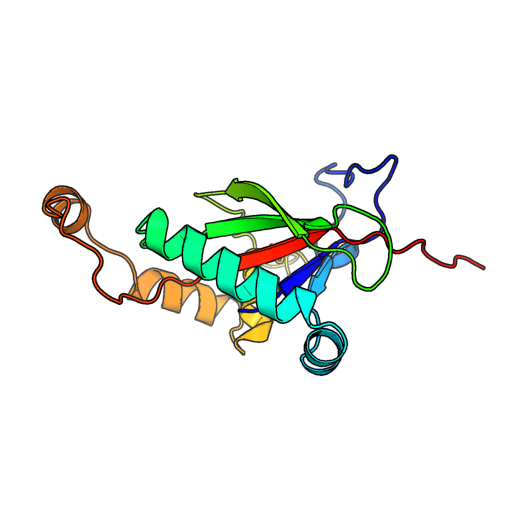2.617 14.545 1.00 83.88 72 GLY A C 1
ATOM 571 O O . GLY A 1 72 ? 9.206 12.610 15.472 1.00 83.88 72 GLY A O 1
ATOM 572 N N . SER A 1 73 ? 9.780 13.332 13.433 1.00 87.75 73 SER A N 1
ATOM 573 C CA . SER A 1 73 ? 8.510 14.041 13.235 1.00 87.75 73 SER A CA 1
ATOM 574 C C . SER A 1 73 ? 7.364 13.065 12.974 1.00 87.75 73 SER A C 1
ATOM 576 O O . SER A 1 73 ? 7.485 12.167 12.135 1.00 87.75 73 SER A O 1
ATOM 578 N N . ARG A 1 74 ? 6.234 13.285 13.657 1.00 90.00 74 ARG A N 1
ATOM 579 C CA . ARG A 1 74 ? 4.999 12.515 13.470 1.00 90.00 74 ARG A CA 1
ATOM 580 C C . ARG A 1 74 ? 4.426 12.705 12.067 1.00 90.00 74 ARG A C 1
ATOM 582 O O . ARG A 1 74 ? 4.684 13.704 11.393 1.00 90.00 74 ARG A O 1
ATOM 589 N N . PHE A 1 75 ? 3.583 11.761 11.674 1.00 90.31 75 PHE A N 1
ATOM 590 C CA . PHE A 1 75 ? 2.845 11.792 10.418 1.00 90.31 75 PHE A CA 1
ATOM 591 C C . PHE A 1 75 ? 1.397 12.240 10.620 1.00 90.31 75 PHE A C 1
ATOM 593 O O . PHE A 1 75 ? 0.801 11.993 11.668 1.00 90.31 75 PHE A O 1
ATOM 600 N N . ALA A 1 76 ? 0.828 12.833 9.578 1.00 88.69 76 ALA A N 1
ATOM 601 C CA . ALA A 1 76 ? -0.601 13.032 9.398 1.00 88.69 76 ALA A CA 1
ATOM 602 C C . ALA A 1 76 ? -1.054 12.293 8.137 1.00 88.69 76 ALA A C 1
ATOM 604 O O . ALA A 1 76 ? -0.409 12.410 7.092 1.00 88.69 76 ALA A O 1
ATOM 605 N N . ALA A 1 77 ? -2.164 11.558 8.225 1.00 90.44 77 ALA A N 1
ATOM 606 C CA . ALA A 1 77 ? -2.890 11.119 7.038 1.00 90.44 77 ALA A CA 1
ATOM 607 C C . ALA A 1 77 ? -3.602 12.328 6.422 1.00 90.44 77 ALA A C 1
ATOM 609 O O . ALA A 1 77 ? -4.214 13.108 7.153 1.00 90.44 77 ALA A O 1
ATOM 610 N N . PHE A 1 78 ? -3.501 12.500 5.105 1.00 87.12 78 PHE A N 1
ATOM 611 C CA . PHE A 1 78 ? -4.077 13.660 4.414 1.00 87.12 78 PHE A CA 1
ATOM 612 C C . PHE A 1 78 ? -4.926 13.291 3.192 1.00 87.12 78 PHE A C 1
ATOM 614 O O . PHE A 1 78 ? -5.738 14.109 2.772 1.00 87.12 78 PHE A O 1
ATOM 621 N N . ASP A 1 79 ? -4.769 12.087 2.636 1.00 89.88 79 ASP A N 1
ATOM 622 C CA . ASP A 1 79 ? -5.615 11.587 1.550 1.00 89.88 79 ASP A CA 1
ATOM 623 C C . ASP A 1 79 ? -5.847 10.074 1.689 1.00 89.88 79 ASP A C 1
ATOM 625 O O . ASP A 1 79 ? -4.964 9.319 2.106 1.00 89.88 79 ASP A O 1
ATOM 629 N N . ILE A 1 80 ? -7.058 9.629 1.360 1.00 91.56 80 ILE A N 1
ATOM 630 C CA . ILE A 1 80 ? -7.476 8.227 1.413 1.00 91.56 80 ILE A CA 1
ATOM 631 C C . ILE A 1 80 ? -8.078 7.866 0.062 1.00 91.56 80 ILE A C 1
ATOM 633 O O . ILE A 1 80 ? -9.216 8.197 -0.271 1.00 91.56 80 ILE A O 1
ATOM 637 N N . ASN A 1 81 ? -7.316 7.108 -0.714 1.00 92.12 81 ASN A N 1
ATOM 638 C CA . ASN A 1 81 ? -7.727 6.656 -2.029 1.00 92.12 81 ASN A CA 1
ATOM 639 C C . ASN A 1 81 ? -8.442 5.314 -1.892 1.00 92.12 81 ASN A C 1
ATOM 641 O O . ASN A 1 81 ? -7.809 4.261 -1.787 1.00 92.12 81 ASN A O 1
ATOM 645 N N . MET A 1 82 ? -9.773 5.362 -1.953 1.00 87.94 82 MET A N 1
ATOM 646 C CA . MET A 1 82 ? -10.638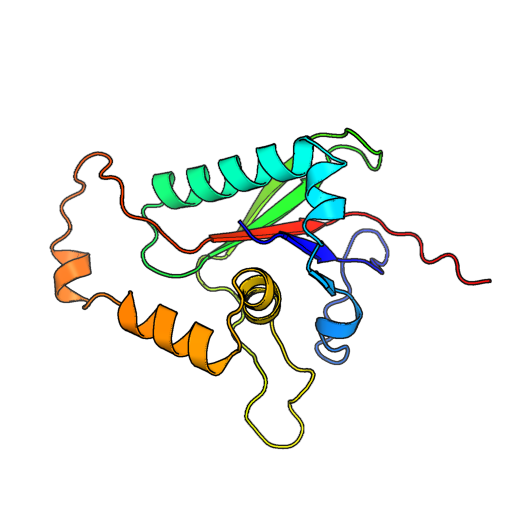 4.175 -1.919 1.00 87.94 82 MET A CA 1
ATOM 647 C C . MET A 1 82 ? -10.496 3.291 -3.170 1.00 87.94 82 MET A C 1
ATOM 649 O O . MET A 1 82 ? -10.859 2.119 -3.145 1.00 87.94 82 MET A O 1
ATOM 653 N N . LYS A 1 83 ? -9.964 3.848 -4.268 1.00 91.00 83 LYS A N 1
ATOM 654 C CA . LYS A 1 83 ? -9.683 3.148 -5.530 1.00 91.00 83 LYS A CA 1
ATOM 655 C C . LYS A 1 83 ? -8.271 3.490 -6.025 1.00 91.00 83 LYS A C 1
ATOM 657 O O . LYS A 1 83 ? -8.137 4.267 -6.984 1.00 91.00 83 LYS A O 1
ATOM 662 N N . PRO A 1 84 ? -7.219 2.956 -5.381 1.00 89.06 84 PRO A N 1
ATOM 663 C CA . PRO A 1 84 ? -5.848 3.280 -5.747 1.00 89.06 84 PRO A CA 1
ATOM 664 C C . PRO A 1 84 ? -5.517 2.822 -7.174 1.00 89.06 84 PRO A C 1
ATOM 666 O O . PRO A 1 84 ? -6.216 1.999 -7.769 1.00 89.06 84 PRO A O 1
ATOM 669 N N . ASN A 1 85 ? -4.449 3.381 -7.749 1.00 88.38 85 ASN A N 1
ATOM 670 C CA . ASN A 1 85 ? -3.931 2.895 -9.025 1.00 88.38 85 ASN A CA 1
ATOM 671 C C . ASN A 1 85 ? -3.428 1.447 -8.877 1.00 88.38 85 ASN A C 1
ATOM 673 O O . ASN A 1 85 ? -2.697 1.137 -7.937 1.00 88.38 85 ASN A O 1
ATOM 677 N N . MET A 1 86 ? -3.764 0.591 -9.841 1.00 89.31 86 MET A N 1
ATOM 678 C CA . MET A 1 86 ? -3.455 -0.842 -9.842 1.00 89.31 86 MET A CA 1
ATOM 679 C C . MET A 1 86 ? -2.633 -1.280 -11.058 1.00 89.31 86 MET A C 1
ATOM 681 O O . MET A 1 86 ? -2.598 -2.468 -11.355 1.00 89.31 86 MET A O 1
ATOM 685 N N . THR A 1 87 ? -1.982 -0.362 -11.782 1.00 89.88 87 THR A N 1
ATOM 686 C CA . THR A 1 87 ? -1.046 -0.742 -12.856 1.00 89.88 87 THR A CA 1
ATOM 687 C C . THR A 1 87 ? 0.064 -1.656 -12.332 1.00 89.88 87 THR A C 1
ATOM 689 O O . THR A 1 87 ? 0.509 -1.529 -11.192 1.00 89.88 87 THR A O 1
ATOM 692 N N . GLY A 1 88 ? 0.521 -2.585 -13.164 1.00 88.94 88 GLY A N 1
ATOM 693 C CA . GLY A 1 88 ? 1.590 -3.505 -12.804 1.00 88.94 88 GLY A CA 1
ATOM 694 C C . GLY A 1 88 ? 2.212 -4.200 -14.009 1.00 88.94 88 GLY A C 1
ATOM 695 O O . GLY A 1 88 ? 1.723 -4.039 -15.135 1.00 88.94 88 GLY A O 1
ATOM 696 N N . PRO A 1 89 ? 3.307 -4.942 -13.778 1.00 86.75 89 PRO A N 1
ATOM 697 C CA . PRO A 1 89 ? 3.970 -5.737 -14.805 1.00 86.75 89 PRO A CA 1
ATOM 698 C C . PRO A 1 89 ? 3.070 -6.885 -15.286 1.00 86.75 89 PRO A C 1
ATOM 700 O O . PRO A 1 89 ? 2.176 -7.324 -14.570 1.00 86.75 89 PRO A O 1
ATOM 703 N N . GLY A 1 90 ? 3.302 -7.387 -16.502 1.00 82.50 90 GLY A N 1
ATOM 704 C CA . GLY A 1 90 ? 2.578 -8.557 -17.033 1.00 82.50 90 GLY A CA 1
ATOM 705 C C . GLY A 1 90 ? 2.147 -8.447 -18.495 1.00 82.50 90 GLY A C 1
ATOM 706 O O . GLY A 1 90 ? 1.748 -9.440 -19.091 1.00 82.50 90 GLY A O 1
ATOM 707 N N . ARG A 1 91 ? 2.261 -7.260 -19.103 1.00 83.06 91 ARG A N 1
ATOM 708 C CA . ARG A 1 91 ? 2.220 -7.094 -20.564 1.00 83.06 91 ARG A CA 1
ATOM 709 C C . ARG A 1 91 ? 3.622 -6.769 -21.089 1.00 83.06 91 ARG A C 1
ATOM 711 O O . ARG A 1 91 ? 4.395 -6.178 -20.325 1.00 83.06 91 ARG A O 1
ATOM 718 N N . PRO A 1 92 ? 3.930 -7.102 -22.358 1.00 87.50 92 PRO A N 1
ATOM 719 C CA . PRO A 1 92 ? 5.135 -6.614 -23.023 1.00 87.50 92 PRO A CA 1
ATOM 720 C C . PRO A 1 92 ? 5.315 -5.104 -22.800 1.00 87.50 92 PRO A C 1
ATOM 722 O O . PRO A 1 92 ? 4.333 -4.358 -22.764 1.00 87.50 92 PRO A O 1
ATOM 725 N N . ASP A 1 93 ? 6.560 -4.698 -22.553 1.00 85.19 93 ASP A N 1
ATOM 726 C CA . ASP A 1 93 ? 7.002 -3.311 -22.328 1.00 85.19 93 ASP A CA 1
ATOM 727 C C . ASP A 1 93 ? 6.419 -2.582 -21.098 1.00 85.19 93 ASP A C 1
ATOM 729 O O . ASP A 1 93 ? 6.480 -1.356 -20.992 1.00 85.19 93 ASP A O 1
ATOM 733 N N . ARG A 1 94 ? 5.852 -3.313 -20.124 1.00 84.69 94 ARG A N 1
ATOM 734 C CA . ARG A 1 94 ? 5.283 -2.737 -18.883 1.00 84.69 94 ARG A CA 1
ATOM 735 C C . ARG A 1 94 ? 5.944 -3.206 -17.592 1.00 84.69 94 ARG A C 1
ATOM 737 O O . ARG A 1 94 ? 5.361 -3.077 -16.517 1.00 84.69 94 ARG A O 1
ATOM 744 N N . GLN A 1 95 ? 7.167 -3.712 -17.669 1.00 85.75 95 GLN A N 1
ATOM 745 C CA . GLN A 1 95 ? 7.896 -4.278 -16.531 1.00 85.75 95 GLN A CA 1
ATOM 746 C C . GLN A 1 95 ? 8.082 -3.253 -15.398 1.00 85.75 95 GLN A C 1
ATOM 748 O O . GLN A 1 95 ? 7.950 -3.596 -14.228 1.00 85.75 95 GLN A O 1
ATOM 753 N N . ASN A 1 96 ? 8.267 -1.974 -15.741 1.00 83.62 96 ASN A N 1
ATOM 754 C CA . ASN A 1 96 ? 8.505 -0.892 -14.778 1.00 83.62 96 ASN A CA 1
ATOM 755 C C . ASN A 1 96 ? 7.244 -0.087 -14.407 1.00 83.62 96 ASN A C 1
ATOM 757 O O . ASN A 1 96 ? 7.354 0.961 -13.778 1.00 83.62 96 ASN A O 1
ATOM 761 N N . GLN A 1 97 ? 6.045 -0.554 -14.773 1.00 85.00 97 GLN A N 1
ATOM 762 C CA . GLN A 1 97 ? 4.778 0.175 -14.574 1.00 85.00 97 GLN A CA 1
ATOM 763 C C . GLN A 1 97 ? 4.046 -0.204 -13.272 1.00 85.00 97 GLN A C 1
ATOM 765 O O . GLN A 1 97 ? 2.824 -0.045 -13.159 1.00 85.00 97 GLN A O 1
ATOM 770 N N . ALA A 1 98 ? 4.785 -0.712 -12.281 1.00 88.94 98 ALA A N 1
ATOM 771 C CA . ALA A 1 98 ? 4.246 -1.043 -10.968 1.00 88.94 98 ALA A CA 1
ATOM 772 C C . ALA A 1 98 ? 3.660 0.200 -10.285 1.00 88.94 98 ALA A C 1
ATOM 774 O O . ALA A 1 98 ? 4.331 1.218 -10.105 1.00 88.94 98 ALA A O 1
ATOM 775 N N . SER A 1 99 ? 2.387 0.110 -9.901 1.00 91.19 99 SER A N 1
ATOM 776 C CA . SER A 1 99 ? 1.745 1.110 -9.063 1.00 91.19 99 SER A CA 1
ATOM 777 C C . SER A 1 99 ? 2.296 1.067 -7.640 1.00 91.19 99 SER A C 1
ATOM 779 O O . SER A 1 99 ? 3.015 0.157 -7.233 1.00 91.19 99 SER A O 1
ATOM 781 N N . LEU A 1 100 ? 1.883 2.044 -6.844 1.00 90.38 100 LEU A N 1
ATOM 782 C CA . LEU A 1 100 ? 2.214 2.128 -5.424 1.00 90.38 100 LEU A CA 1
ATOM 783 C C . LEU A 1 100 ? 1.709 0.938 -4.633 1.00 90.38 100 LEU A C 1
ATOM 785 O O . LEU A 1 100 ? 2.398 0.427 -3.758 1.00 90.38 100 LEU A O 1
ATOM 789 N N . THR A 1 101 ? 0.520 0.478 -4.992 1.00 91.44 101 THR A N 1
ATOM 790 C CA . THR A 1 101 ? -0.092 -0.708 -4.416 1.00 91.44 101 THR A CA 1
ATOM 791 C C . THR A 1 101 ? 0.682 -1.965 -4.804 1.00 91.44 101 THR A C 1
ATOM 793 O O . THR A 1 101 ? 0.962 -2.786 -3.936 1.00 91.44 101 THR A O 1
ATOM 796 N N . ALA A 1 102 ? 1.101 -2.085 -6.069 1.00 92.25 102 ALA A N 1
ATOM 797 C CA . ALA A 1 102 ? 1.937 -3.197 -6.519 1.00 92.25 102 ALA A CA 1
ATOM 798 C C . ALA A 1 102 ? 3.308 -3.209 -5.823 1.00 92.25 102 ALA A C 1
ATOM 800 O O . ALA A 1 102 ? 3.749 -4.253 -5.359 1.00 92.25 102 ALA A O 1
ATOM 801 N N . MET A 1 103 ? 3.948 -2.046 -5.682 1.00 91.69 103 MET A N 1
ATOM 802 C CA . MET A 1 103 ? 5.219 -1.914 -4.968 1.00 91.69 103 MET A CA 1
ATOM 803 C C . MET A 1 103 ? 5.080 -2.219 -3.475 1.00 91.69 103 MET A C 1
ATOM 805 O O . MET A 1 103 ? 5.943 -2.863 -2.899 1.00 91.69 103 MET A O 1
ATOM 809 N N . ALA A 1 104 ? 4.000 -1.782 -2.832 1.00 91.94 104 ALA A N 1
ATOM 810 C CA . ALA A 1 104 ? 3.783 -2.065 -1.421 1.00 91.94 104 ALA A CA 1
ATOM 811 C C . ALA A 1 104 ? 3.513 -3.560 -1.168 1.00 91.94 104 ALA A C 1
ATOM 813 O O . ALA A 1 104 ? 3.946 -4.101 -0.152 1.00 91.94 104 ALA A O 1
ATOM 814 N N . ALA A 1 105 ? 2.850 -4.248 -2.104 1.00 92.19 105 ALA A N 1
ATOM 815 C CA . ALA A 1 105 ? 2.589 -5.683 -2.019 1.00 92.19 105 ALA A CA 1
ATOM 816 C C . ALA A 1 105 ? 3.872 -6.533 -1.999 1.00 92.19 105 ALA A C 1
ATOM 818 O O . ALA A 1 105 ? 3.889 -7.577 -1.346 1.00 92.19 105 ALA A O 1
ATOM 819 N N . THR A 1 106 ? 4.973 -6.062 -2.597 1.00 92.62 106 THR A N 1
ATOM 820 C CA . THR A 1 106 ? 6.259 -6.780 -2.525 1.00 92.62 106 THR A CA 1
ATOM 821 C C . THR A 1 106 ? 6.798 -6.852 -1.096 1.00 92.62 106 THR A C 1
ATOM 823 O O . THR A 1 106 ? 7.448 -7.830 -0.739 1.00 92.62 106 THR A O 1
ATOM 826 N N . GLY A 1 107 ? 6.440 -5.893 -0.232 1.00 90.81 107 GLY A N 1
ATOM 827 C CA . GLY A 1 107 ? 6.744 -5.939 1.201 1.00 90.81 107 GLY A CA 1
ATOM 828 C C . GLY A 1 107 ? 5.980 -7.017 1.973 1.00 90.81 107 GLY A C 1
ATOM 829 O O . GLY A 1 107 ? 6.321 -7.303 3.115 1.00 90.81 107 GLY A O 1
ATOM 830 N N . LEU A 1 108 ? 4.967 -7.630 1.356 1.00 90.19 108 LEU A N 1
ATOM 831 C CA . LEU A 1 108 ? 4.276 -8.826 1.851 1.00 90.19 108 LEU A CA 1
ATOM 832 C C . LEU A 1 108 ? 4.779 -10.110 1.169 1.00 90.19 108 LEU A C 1
ATOM 834 O O . LEU A 1 108 ? 4.202 -11.177 1.372 1.00 90.19 108 LEU A O 1
ATOM 838 N N . GLY A 1 109 ? 5.816 -10.012 0.331 1.00 93.06 109 GLY A N 1
ATOM 839 C CA . GLY A 1 109 ? 6.288 -11.110 -0.510 1.00 93.06 109 GLY A CA 1
ATOM 840 C C . GLY A 1 109 ? 5.362 -11.423 -1.687 1.00 93.06 109 GLY A C 1
ATOM 841 O O . GLY A 1 109 ? 5.431 -12.519 -2.236 1.00 93.06 109 GLY A O 1
ATOM 842 N N . TRP A 1 110 ? 4.465 -10.506 -2.064 1.00 93.06 110 TRP A N 1
ATOM 843 C CA . TRP A 1 110 ? 3.543 -10.710 -3.179 1.00 93.06 110 TRP A CA 1
ATOM 844 C C . TRP A 1 110 ? 4.071 -10.035 -4.436 1.00 93.06 110 TRP A C 1
ATOM 846 O O . TRP A 1 110 ? 4.301 -8.824 -4.461 1.00 93.06 110 TRP A O 1
ATOM 856 N N . ASP A 1 111 ? 4.210 -10.819 -5.499 1.00 92.88 111 ASP A N 1
ATOM 857 C CA . ASP A 1 111 ? 4.323 -10.275 -6.842 1.00 92.88 111 ASP A CA 1
ATOM 858 C C . ASP A 1 111 ? 2.950 -9.803 -7.357 1.00 92.88 111 ASP A C 1
ATOM 860 O O . ASP A 1 111 ? 1.917 -9.907 -6.684 1.00 92.88 111 ASP A O 1
ATOM 864 N N . TYR A 1 112 ? 2.933 -9.218 -8.554 1.00 93.00 112 TYR A N 1
ATOM 865 C CA . TYR A 1 112 ? 1.713 -8.628 -9.096 1.00 93.00 112 TYR A CA 1
ATOM 866 C C . TYR A 1 112 ? 0.589 -9.662 -9.335 1.00 93.00 112 TYR A C 1
ATOM 868 O O . TYR A 1 112 ? -0.536 -9.394 -8.906 1.00 93.00 112 TYR A O 1
ATOM 876 N N . PRO A 1 113 ? 0.835 -10.853 -9.923 1.00 93.31 113 PRO A N 1
ATOM 877 C CA . PRO A 1 113 ? -0.175 -11.913 -9.990 1.00 93.31 113 PRO A CA 1
ATOM 878 C C . PRO A 1 113 ? -0.726 -12.350 -8.622 1.00 93.31 113 PRO A C 1
ATOM 880 O O . PRO A 1 113 ? -1.945 -12.501 -8.476 1.00 93.31 113 PRO A O 1
ATOM 883 N N . ILE A 1 114 ? 0.128 -12.508 -7.603 1.00 93.81 114 ILE A N 1
ATOM 884 C CA . ILE A 1 114 ? -0.317 -12.854 -6.245 1.00 93.81 114 ILE A CA 1
ATOM 885 C C . ILE A 1 114 ? -1.188 -11.737 -5.670 1.00 93.81 114 ILE A C 1
ATOM 887 O O . ILE A 1 114 ? -2.259 -12.024 -5.136 1.00 93.81 114 ILE A O 1
ATOM 891 N N . LEU A 1 115 ? -0.794 -10.468 -5.822 1.00 92.00 115 LEU A N 1
ATOM 892 C CA . LEU A 1 115 ? -1.606 -9.325 -5.395 1.00 92.00 115 LEU A CA 1
ATOM 893 C C . LEU A 1 115 ? -3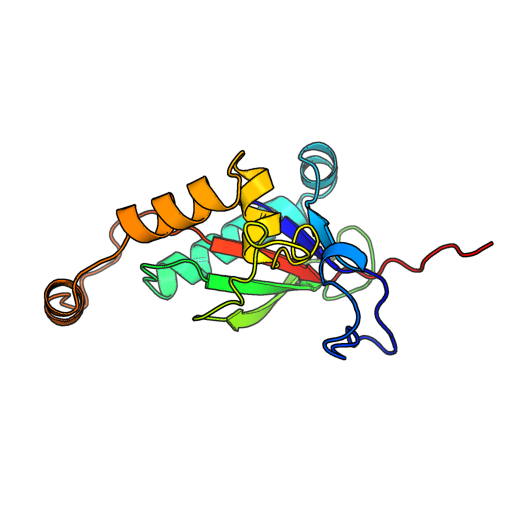.008 -9.362 -6.019 1.00 92.00 115 LEU A C 1
ATOM 895 O O . LEU A 1 115 ? -3.998 -9.198 -5.304 1.00 92.00 115 LEU A O 1
ATOM 899 N N . LEU A 1 116 ? -3.109 -9.595 -7.331 1.00 92.25 116 LEU A N 1
ATOM 900 C CA . LEU A 1 116 ? -4.402 -9.688 -8.016 1.00 92.25 116 LEU A CA 1
ATOM 901 C C . LEU A 1 116 ? -5.242 -10.857 -7.491 1.00 92.25 116 LEU A C 1
ATOM 903 O O . LEU A 1 116 ? -6.438 -10.690 -7.253 1.00 92.25 116 LEU A O 1
ATOM 907 N N . THR A 1 117 ? -4.611 -12.005 -7.243 1.00 92.50 117 THR A N 1
ATOM 908 C CA . THR A 1 117 ? -5.282 -13.181 -6.672 1.00 92.50 117 THR A CA 1
ATOM 909 C C . THR A 1 117 ? -5.805 -12.883 -5.267 1.00 92.50 117 THR A C 1
ATOM 911 O O . THR A 1 117 ? -6.967 -13.137 -4.984 1.00 92.50 117 THR A O 1
ATOM 914 N N . LYS A 1 118 ? -5.016 -12.226 -4.404 1.00 88.94 118 LYS A N 1
ATOM 915 C CA . LYS A 1 118 ? -5.461 -11.828 -3.054 1.00 88.94 118 LYS A CA 1
ATOM 916 C C . LYS A 1 118 ? -6.600 -10.811 -3.063 1.00 88.94 118 LYS A C 1
ATOM 918 O O . LYS A 1 118 ? -7.457 -10.836 -2.176 1.00 88.94 118 LYS A O 1
ATOM 923 N N . ILE A 1 119 ? -6.643 -9.926 -4.057 1.00 88.69 119 ILE A N 1
ATOM 924 C CA . ILE A 1 119 ? -7.777 -9.013 -4.256 1.00 88.69 119 ILE A CA 1
ATOM 925 C C . ILE A 1 119 ? -9.027 -9.797 -4.654 1.00 88.69 119 ILE A C 1
ATOM 927 O O . ILE A 1 119 ? -10.102 -9.528 -4.124 1.00 88.69 119 ILE A O 1
ATOM 931 N N . LEU A 1 120 ? -8.888 -10.774 -5.550 1.00 88.56 120 LEU A N 1
ATOM 932 C CA . LEU A 1 120 ? -10.001 -11.615 -5.975 1.00 88.56 120 LEU A CA 1
ATOM 933 C C . LEU A 1 120 ? -10.525 -12.488 -4.823 1.00 88.56 120 LEU A C 1
ATOM 935 O O . LEU A 1 120 ? -11.729 -12.504 -4.588 1.00 88.56 120 LEU A O 1
ATOM 939 N N . ASP A 1 121 ? -9.634 -13.115 -4.052 1.00 85.81 121 ASP A N 1
ATOM 940 C CA . ASP A 1 121 ? -9.966 -13.956 -2.889 1.00 85.81 121 ASP A CA 1
ATOM 941 C C . ASP A 1 121 ? -10.726 -13.186 -1.795 1.00 85.81 121 ASP A C 1
ATOM 943 O O . ASP A 1 121 ? -11.493 -13.765 -1.026 1.00 85.81 121 ASP A O 1
ATOM 947 N N . SER A 1 122 ? -10.497 -11.873 -1.694 1.00 79.50 122 SER A N 1
ATOM 948 C CA . SER A 1 122 ? -11.144 -11.001 -0.703 1.00 79.50 122 SER A CA 1
ATOM 949 C C . SER A 1 122 ? -12.365 -10.253 -1.245 1.00 79.50 122 SER A C 1
ATOM 951 O O . SER A 1 122 ? -13.038 -9.538 -0.489 1.00 79.50 122 SER A O 1
ATOM 953 N N . ALA A 1 123 ? -12.680 -10.422 -2.532 1.00 84.06 123 ALA A N 1
ATOM 954 C CA . ALA A 1 123 ? -13.811 -9.767 -3.162 1.00 84.06 123 ALA A CA 1
ATOM 955 C C . ALA A 1 123 ? -15.135 -10.240 -2.547 1.00 84.06 123 ALA A C 1
ATOM 957 O O . ALA A 1 123 ? -15.314 -11.399 -2.179 1.00 84.06 123 ALA A O 1
ATOM 958 N N . LYS A 1 124 ? -16.091 -9.316 -2.455 1.00 79.94 124 LYS A N 1
ATOM 959 C CA . LYS A 1 124 ? -17.460 -9.615 -2.030 1.00 79.94 124 LYS A CA 1
ATOM 960 C C . LYS A 1 124 ? -18.423 -9.316 -3.153 1.00 79.94 124 LYS A C 1
ATOM 962 O O . LYS A 1 124 ? -18.267 -8.321 -3.863 1.00 79.94 124 LYS A O 1
ATOM 967 N N . THR A 1 125 ? -19.457 -10.133 -3.259 1.00 83.88 125 THR A N 1
ATOM 968 C CA . THR A 1 125 ? -20.562 -9.878 -4.175 1.00 83.88 125 THR A CA 1
ATOM 969 C C . THR A 1 125 ? -21.294 -8.591 -3.789 1.00 83.88 125 THR A C 1
ATOM 971 O O . THR A 1 125 ? -21.325 -8.177 -2.625 1.00 83.88 125 THR A O 1
ATOM 974 N N . LEU A 1 126 ? -21.946 -7.958 -4.767 1.00 83.12 126 LEU A N 1
ATOM 975 C CA . LEU A 1 126 ? -22.786 -6.785 -4.509 1.00 83.12 126 LEU A CA 1
ATOM 976 C C . LEU A 1 126 ? -23.922 -7.097 -3.528 1.00 83.12 126 LEU A C 1
ATOM 978 O O . LEU A 1 126 ? -24.286 -6.237 -2.729 1.00 83.12 126 LEU A O 1
ATOM 982 N N . LYS A 1 127 ? -24.457 -8.324 -3.570 1.00 87.81 127 LYS A N 1
ATOM 983 C CA . LYS A 1 127 ? -25.479 -8.792 -2.630 1.00 87.81 127 LYS A CA 1
ATOM 984 C C . LYS A 1 127 ? -24.941 -8.786 -1.200 1.00 87.81 127 LYS A C 1
ATOM 986 O O . LYS A 1 127 ? -25.502 -8.103 -0.355 1.00 87.81 127 LYS A O 1
ATOM 991 N N . GLU A 1 128 ? -23.802 -9.433 -0.952 1.00 83.62 128 GLU A N 1
ATOM 992 C CA . GLU A 1 128 ? -23.173 -9.440 0.376 1.00 83.62 128 GLU A CA 1
ATOM 993 C C . GLU A 1 128 ? -22.839 -8.034 0.878 1.00 83.62 128 GLU A C 1
ATOM 995 O O . GLU A 1 128 ? -22.927 -7.781 2.075 1.00 83.62 128 GLU A O 1
ATOM 1000 N N . GLN A 1 129 ? -22.446 -7.113 -0.009 1.00 77.88 129 GLN A N 1
ATOM 1001 C CA . GLN A 1 129 ? -22.177 -5.725 0.374 1.00 77.88 129 GLN A CA 1
ATOM 1002 C C . GLN A 1 129 ? -23.449 -4.961 0.753 1.00 77.88 129 GLN A C 1
ATOM 1004 O O . GLN A 1 129 ? -23.412 -4.188 1.703 1.00 77.88 129 GLN A O 1
ATOM 1009 N N . ARG A 1 130 ? -24.565 -5.179 0.046 1.00 81.50 130 ARG A N 1
ATOM 1010 C CA . ARG A 1 130 ? -25.869 -4.564 0.356 1.00 81.50 130 ARG A CA 1
ATOM 1011 C C . ARG A 1 130 ? -26.499 -5.147 1.620 1.00 81.50 130 ARG A C 1
ATOM 1013 O O . ARG A 1 130 ? -27.125 -4.416 2.378 1.00 81.50 130 ARG A O 1
ATOM 1020 N N . ASP A 1 131 ? -26.283 -6.437 1.861 1.00 83.56 131 ASP A N 1
ATOM 1021 C CA . ASP A 1 131 ? -26.824 -7.163 3.013 1.00 83.56 131 ASP A CA 1
ATOM 1022 C C . ASP A 1 131 ? -26.021 -6.914 4.299 1.00 83.56 131 ASP A C 1
ATOM 1024 O O . ASP A 1 131 ? -26.459 -7.281 5.397 1.00 83.56 131 ASP A O 1
ATOM 1028 N N . LYS A 1 132 ? -24.857 -6.253 4.202 1.00 69.31 132 LYS A N 1
ATOM 1029 C CA . LYS A 1 132 ? -24.164 -5.717 5.374 1.00 69.31 132 LYS A CA 1
ATOM 1030 C C . LYS A 1 132 ? -25.046 -4.669 6.040 1.00 69.31 132 LYS A C 1
ATOM 1032 O O . LYS A 1 132 ? -25.024 -3.487 5.710 1.00 69.31 132 LYS A O 1
ATOM 1037 N N . ARG A 1 133 ? -25.763 -5.100 7.072 1.00 60.81 133 ARG A N 1
ATOM 1038 C CA . ARG A 1 133 ? -26.217 -4.191 8.121 1.00 60.81 133 ARG A CA 1
ATOM 1039 C C . ARG A 1 133 ? -24.979 -3.496 8.690 1.00 60.81 133 ARG A C 1
ATOM 1041 O O . ARG A 1 133 ? -23.915 -4.112 8.779 1.00 60.81 133 ARG A O 1
ATOM 1048 N N . VAL A 1 134 ? -25.108 -2.228 9.070 1.00 57.19 134 VAL A N 1
ATOM 1049 C CA . VAL A 1 134 ? -24.072 -1.501 9.817 1.00 57.19 134 VAL A CA 1
ATOM 1050 C C . VAL A 1 134 ? -23.927 -2.192 11.178 1.00 57.19 134 VAL A C 1
ATOM 1052 O O . VAL A 1 134 ? -24.579 -1.830 12.1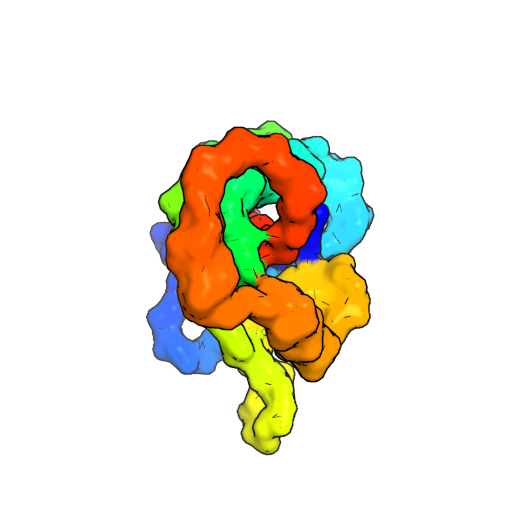52 1.00 57.19 134 VAL A O 1
ATOM 1055 N N . VAL A 1 135 ? -23.161 -3.281 11.232 1.00 50.34 135 VAL A N 1
ATOM 1056 C CA . VAL A 1 135 ? -22.921 -4.057 12.450 1.00 50.34 135 VAL A CA 1
ATOM 1057 C C . VAL A 1 135 ? -21.576 -3.630 13.017 1.00 50.34 135 VAL A C 1
ATOM 1059 O O . VAL A 1 135 ? -20.582 -3.515 12.296 1.00 50.34 135 VAL A O 1
ATOM 1062 N N . ARG A 1 136 ? -21.589 -3.361 14.326 1.00 49.88 136 ARG A N 1
ATOM 1063 C CA . ARG A 1 136 ? -20.443 -2.970 15.150 1.00 49.88 136 ARG A CA 1
ATOM 1064 C C . ARG A 1 136 ? -19.203 -3.813 14.837 1.00 49.88 136 ARG A C 1
ATOM 1066 O O . ARG A 1 136 ? -19.278 -5.036 14.816 1.00 49.88 136 ARG A O 1
ATOM 1073 N N . TRP A 1 137 ? -18.092 -3.100 14.647 1.00 45.22 137 TRP A N 1
ATOM 1074 C CA . TRP A 1 137 ? -16.689 -3.511 14.751 1.00 45.22 137 TRP A CA 1
ATOM 1075 C C . TRP A 1 137 ? -16.453 -5.020 14.925 1.00 45.22 137 TRP A C 1
ATOM 1077 O O . TRP A 1 137 ? -16.295 -5.506 16.040 1.00 45.22 137 TRP A O 1
ATOM 1087 N N . THR A 1 138 ? -16.389 -5.766 13.821 1.00 38.72 138 THR A N 1
ATOM 1088 C CA . THR A 1 138 ? -15.819 -7.123 13.834 1.00 38.72 138 THR A CA 1
ATOM 1089 C C . THR A 1 138 ? -14.426 -7.100 13.215 1.00 38.72 138 THR A C 1
ATOM 1091 O O . THR A 1 138 ? -14.257 -6.523 12.139 1.00 38.72 138 THR A O 1
ATOM 1094 N N . ASN A 1 139 ? -13.468 -7.760 13.872 1.00 35.31 139 ASN A N 1
ATOM 1095 C CA . ASN A 1 139 ? -12.059 -7.927 13.489 1.00 35.31 139 ASN A CA 1
ATOM 1096 C C . ASN A 1 139 ? -11.875 -8.645 12.137 1.00 35.31 139 ASN A C 1
ATOM 1098 O O . ASN A 1 139 ? -11.469 -9.804 12.095 1.00 35.31 139 ASN A O 1
ATOM 1102 N N . ARG A 1 140 ? -12.170 -7.987 11.012 1.00 38.69 140 ARG A N 1
ATOM 1103 C CA . ARG A 1 140 ? -11.766 -8.474 9.686 1.00 38.69 140 ARG A CA 1
ATOM 1104 C C . ARG A 1 140 ? -10.558 -7.686 9.200 1.00 38.69 140 ARG A C 1
ATOM 1106 O O . ARG A 1 140 ? -10.562 -6.460 9.239 1.00 38.69 140 ARG A O 1
ATOM 1113 N N . ALA A 1 141 ? -9.532 -8.414 8.771 1.00 32.62 141 ALA A N 1
ATOM 1114 C CA . ALA A 1 141 ? -8.324 -7.847 8.199 1.00 32.62 141 ALA A CA 1
ATOM 1115 C C . ALA A 1 141 ? -8.614 -7.311 6.791 1.00 32.62 141 ALA A C 1
ATOM 1117 O O . ALA A 1 141 ? -9.120 -8.035 5.933 1.00 32.62 141 ALA A O 1
ATOM 1118 N N . SER A 1 142 ? -8.276 -6.045 6.569 1.00 34.94 142 SER A N 1
ATOM 1119 C CA . SER A 1 142 ? -8.257 -5.408 5.256 1.00 34.94 142 SER A CA 1
ATOM 1120 C C . SER A 1 142 ? -6.805 -5.136 4.885 1.00 34.94 142 SER A C 1
ATOM 1122 O O . SER A 1 142 ? -6.018 -4.718 5.735 1.00 34.94 142 SER A O 1
ATOM 1124 N N . ILE A 1 143 ? -6.434 -5.368 3.626 1.00 47.47 143 ILE A N 1
ATOM 1125 C CA . ILE A 1 143 ? -5.092 -5.044 3.136 1.00 47.47 143 ILE A CA 1
ATOM 1126 C C . ILE A 1 143 ? -5.038 -3.531 2.925 1.00 47.47 143 ILE A C 1
ATOM 1128 O O . ILE A 1 143 ? -5.665 -2.996 2.017 1.00 47.47 143 ILE A O 1
ATOM 1132 N N . VAL A 1 144 ? -4.317 -2.832 3.789 1.00 54.09 144 VAL A N 1
ATOM 1133 C CA . VAL A 1 144 ? -4.068 -1.392 3.663 1.00 54.09 144 VAL A CA 1
ATOM 1134 C C . VAL A 1 144 ? -2.709 -1.192 3.011 1.00 54.09 144 VAL A C 1
ATOM 1136 O O . VAL A 1 144 ? -1.814 -2.013 3.154 1.00 54.09 144 VAL A O 1
ATOM 1139 N N . PHE A 1 145 ? -2.499 -0.103 2.296 1.00 56.19 145 PHE A N 1
ATOM 1140 C CA . PHE A 1 145 ? -1.145 0.296 1.940 1.00 56.19 145 PHE A CA 1
ATOM 1141 C C . PHE A 1 145 ? -0.928 1.711 2.450 1.00 56.19 145 PHE A C 1
ATOM 1143 O O . PHE A 1 145 ? -1.694 2.621 2.126 1.00 56.19 145 PHE A O 1
ATOM 1150 N N . CYS A 1 146 ? 0.066 1.862 3.325 1.00 46.56 146 CYS A N 1
ATOM 1151 C CA . CYS A 1 146 ? 0.384 3.128 3.967 1.00 46.56 146 CYS A CA 1
ATOM 1152 C C . CYS A 1 146 ? 1.517 3.781 3.178 1.00 46.56 146 CYS A C 1
ATOM 1154 O O . CYS A 1 146 ? 2.535 3.153 2.884 1.00 46.56 146 CYS A O 1
ATOM 1156 N N . TRP A 1 147 ? 1.321 5.028 2.784 1.00 53.66 147 TRP A N 1
ATOM 1157 C CA . TRP A 1 147 ? 2.202 5.707 1.855 1.00 53.66 147 TRP A CA 1
ATOM 1158 C C . TRP A 1 147 ? 2.831 6.929 2.490 1.00 53.66 147 TRP A C 1
ATOM 1160 O O . TRP A 1 147 ? 2.128 7.886 2.795 1.00 53.66 147 TRP A O 1
ATOM 1170 N N . ASN A 1 148 ? 4.153 6.945 2.629 1.00 39.84 148 ASN A N 1
ATOM 1171 C CA . ASN A 1 148 ? 4.850 8.075 3.217 1.00 39.84 148 ASN A CA 1
ATOM 1172 C C . ASN A 1 148 ? 5.432 9.031 2.160 1.00 39.84 148 ASN A C 1
ATOM 1174 O O . ASN A 1 148 ? 6.255 8.653 1.332 1.00 39.84 148 ASN A O 1
ATOM 1178 N N . GLN A 1 149 ? 5.096 10.315 2.248 1.00 44.84 149 GLN A N 1
ATOM 1179 C CA . GLN A 1 149 ? 5.827 11.381 1.565 1.00 44.84 149 GLN A CA 1
ATOM 1180 C C . GLN A 1 149 ? 6.921 11.957 2.482 1.00 44.84 149 GLN A C 1
ATOM 1182 O O . GLN A 1 149 ? 6.666 12.890 3.251 1.00 44.84 149 GLN A O 1
ATOM 1187 N N . ALA A 1 150 ? 8.142 11.418 2.404 1.00 35.00 150 ALA A N 1
ATOM 1188 C CA . ALA A 1 150 ? 9.326 12.028 3.016 1.00 35.00 150 ALA A CA 1
ATOM 1189 C C . ALA A 1 150 ? 10.073 12.888 1.986 1.00 35.00 150 ALA A C 1
ATOM 1191 O O . ALA A 1 150 ? 10.077 12.577 0.798 1.00 35.00 150 ALA A O 1
ATOM 1192 N N . ARG A 1 151 ? 10.740 13.965 2.415 1.00 41.22 151 ARG A N 1
ATOM 1193 C CA . ARG A 1 151 ? 11.702 14.637 1.539 1.00 41.22 151 ARG A CA 1
ATOM 1194 C C . ARG A 1 151 ? 13.010 13.856 1.591 1.00 41.22 151 ARG A C 1
ATOM 1196 O O . ARG A 1 151 ? 13.615 13.714 2.645 1.00 41.22 151 ARG A O 1
ATOM 1203 N N . HIS A 1 152 ? 13.461 13.397 0.436 1.00 38.28 152 HIS A N 1
ATOM 1204 C CA . HIS A 1 152 ? 14.880 13.186 0.204 1.00 38.28 152 HIS A CA 1
ATOM 1205 C C . HIS A 1 152 ? 15.310 14.271 -0.772 1.00 38.28 152 HIS A C 1
ATOM 1207 O O . HIS A 1 152 ? 14.840 14.300 -1.910 1.00 38.28 152 HIS A O 1
ATOM 1213 N N . LYS A 1 153 ? 16.162 15.193 -0.313 1.00 33.66 153 LYS A N 1
ATOM 1214 C CA . LYS A 1 153 ? 17.024 15.916 -1.244 1.00 33.66 153 LYS A CA 1
ATOM 1215 C C . LYS A 1 153 ? 17.932 14.854 -1.852 1.00 33.66 153 LYS A C 1
ATOM 1217 O O . LYS A 1 153 ? 18.611 14.150 -1.110 1.00 33.66 153 LYS A O 1
ATOM 1222 N N . ALA A 1 154 ? 17.878 14.690 -3.167 1.00 34.62 154 ALA A N 1
ATOM 1223 C CA . ALA A 1 154 ? 18.942 13.992 -3.857 1.00 34.62 154 ALA A CA 1
ATOM 1224 C C . ALA A 1 154 ? 20.218 14.804 -3.601 1.00 34.62 154 ALA A C 1
ATOM 1226 O O . ALA A 1 154 ? 20.286 15.973 -3.979 1.00 34.62 154 ALA A O 1
ATOM 1227 N N . GLU A 1 155 ? 21.189 14.215 -2.909 1.00 34.69 155 GLU A N 1
ATOM 1228 C CA . GLU A 1 155 ? 22.579 14.634 -3.048 1.00 34.69 155 GLU A CA 1
ATOM 1229 C C . GLU A 1 155 ? 22.965 14.284 -4.490 1.00 34.69 155 GLU A C 1
ATOM 1231 O O . GLU A 1 155 ? 23.361 13.164 -4.800 1.00 34.69 155 GLU A O 1
ATOM 1236 N N . GLN A 1 156 ? 22.690 15.211 -5.405 1.00 32.09 156 GLN A N 1
ATOM 1237 C CA . GLN A 1 156 ? 23.353 15.250 -6.698 1.00 32.09 156 GLN A CA 1
ATOM 1238 C C . GLN A 1 156 ? 24.681 15.963 -6.450 1.00 32.09 156 GLN A C 1
ATOM 1240 O O . GLN A 1 156 ? 24.685 17.047 -5.861 1.00 32.09 156 GLN A O 1
ATOM 1245 N N . GLY A 1 157 ? 25.774 15.276 -6.789 1.00 34.69 157 GLY A N 1
ATOM 1246 C CA . GLY A 1 157 ? 27.133 15.815 -6.730 1.00 34.69 157 GLY A CA 1
ATOM 1247 C C . GLY A 1 157 ? 27.352 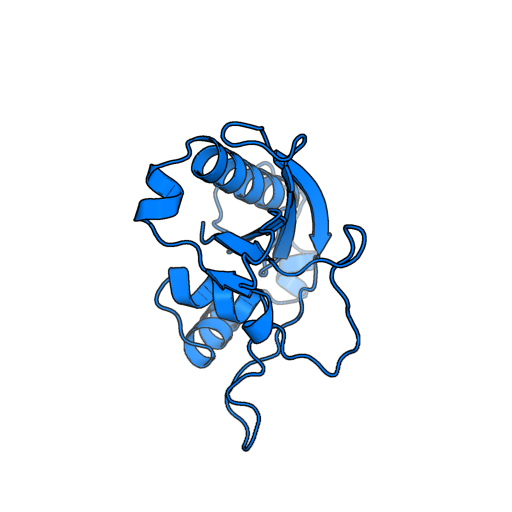17.002 -7.654 1.00 34.69 157 GLY A C 1
ATOM 1248 O O . GLY A 1 157 ? 26.492 17.251 -8.530 1.00 34.69 157 GLY A O 1
#